Protein AF-A0A9X3KK77-F1 (afdb_monomer_lite)

Structure (mmCIF, N/CA/C/O backbone):
data_AF-A0A9X3KK77-F1
#
_entry.id   AF-A0A9X3KK77-F1
#
loop_
_atom_site.group_PDB
_atom_site.id
_atom_site.type_symbol
_atom_site.label_atom_id
_atom_site.label_alt_id
_atom_site.label_comp_id
_atom_site.label_asym_id
_atom_site.label_entity_id
_atom_site.label_seq_id
_atom_site.pdbx_PDB_ins_code
_atom_site.Cartn_x
_atom_site.Cartn_y
_atom_site.Cartn_z
_atom_site.occupancy
_atom_site.B_iso_or_equiv
_atom_site.auth_seq_id
_atom_site.auth_comp_id
_atom_site.auth_asym_id
_atom_site.auth_atom_id
_atom_site.pdbx_PDB_model_num
ATOM 1 N N . MET A 1 1 ? 7.892 -14.672 -7.715 1.00 69.12 1 MET A N 1
ATOM 2 C CA . MET A 1 1 ? 7.342 -13.334 -7.898 1.00 69.12 1 MET A CA 1
ATOM 3 C C . MET A 1 1 ? 8.244 -12.399 -7.128 1.00 69.12 1 MET A C 1
ATOM 5 O O . MET A 1 1 ? 8.877 -12.854 -6.173 1.00 69.12 1 MET A O 1
ATOM 9 N N . SER A 1 2 ? 8.426 -11.192 -7.644 1.00 83.94 2 SER A N 1
ATOM 10 C CA . SER A 1 2 ? 9.247 -10.170 -7.008 1.00 83.94 2 SER A CA 1
ATOM 11 C C . SER A 1 2 ? 8.321 -9.024 -6.662 1.00 83.94 2 SER A C 1
ATOM 13 O O . SER A 1 2 ? 7.617 -8.533 -7.539 1.00 83.94 2 SER A O 1
ATOM 15 N N . SER A 1 3 ? 8.315 -8.633 -5.399 1.00 88.81 3 SER A N 1
ATOM 16 C CA . SER A 1 3 ? 7.402 -7.636 -4.869 1.00 88.81 3 SER A CA 1
ATOM 17 C C . SER A 1 3 ? 8.153 -6.627 -4.020 1.00 88.81 3 SER A C 1
ATOM 19 O O . SER A 1 3 ? 9.112 -6.973 -3.325 1.00 88.81 3 SER A O 1
ATOM 21 N N . ILE A 1 4 ? 7.675 -5.394 -4.019 1.00 92.06 4 ILE A N 1
ATOM 22 C CA . ILE A 1 4 ? 8.120 -4.338 -3.111 1.00 92.06 4 ILE A CA 1
ATOM 23 C C . ILE A 1 4 ? 6.895 -3.757 -2.432 1.00 92.06 4 ILE A C 1
ATOM 25 O O . ILE A 1 4 ? 5.848 -3.643 -3.049 1.00 92.06 4 ILE A O 1
ATOM 29 N N . GLY A 1 5 ? 6.980 -3.418 -1.162 1.00 92.81 5 GLY A N 1
ATOM 30 C CA . GLY A 1 5 ? 5.799 -3.008 -0.429 1.00 92.81 5 GLY A CA 1
ATOM 31 C C . GLY A 1 5 ? 6.124 -2.389 0.906 1.00 92.81 5 GLY A C 1
ATOM 32 O O . GLY A 1 5 ? 7.288 -2.171 1.248 1.00 92.81 5 GLY A O 1
ATOM 33 N N . PHE A 1 6 ? 5.074 -2.139 1.671 1.00 93.88 6 PHE A N 1
ATOM 34 C CA . PHE A 1 6 ? 5.184 -1.731 3.057 1.00 93.88 6 PHE A CA 1
ATOM 35 C C . PHE A 1 6 ? 4.046 -2.323 3.880 1.00 93.88 6 PHE A C 1
ATOM 37 O O . PHE A 1 6 ? 3.014 -2.734 3.352 1.00 93.88 6 PHE A O 1
ATOM 44 N N . ARG A 1 7 ? 4.251 -2.400 5.189 1.00 92.25 7 ARG A N 1
ATOM 45 C CA . ARG A 1 7 ? 3.227 -2.808 6.148 1.00 92.25 7 ARG A CA 1
ATOM 46 C C . ARG A 1 7 ? 3.226 -1.878 7.343 1.00 92.25 7 ARG A C 1
ATOM 48 O O . ARG A 1 7 ? 4.286 -1.386 7.740 1.00 92.25 7 ARG A O 1
ATOM 55 N N . TYR A 1 8 ? 2.051 -1.693 7.919 1.00 89.69 8 TYR A N 1
ATOM 56 C CA . TYR A 1 8 ? 1.900 -1.045 9.212 1.00 89.69 8 TYR A CA 1
ATOM 57 C C . TYR A 1 8 ? 2.111 -2.078 10.304 1.00 89.69 8 TYR A C 1
ATOM 59 O O . TYR A 1 8 ? 1.530 -3.151 10.241 1.00 89.69 8 TYR A O 1
ATOM 67 N N . VAL A 1 9 ? 2.928 -1.769 11.303 1.00 87.38 9 VAL A N 1
ATOM 68 C CA . VAL A 1 9 ? 3.125 -2.613 12.483 1.00 87.38 9 VAL A CA 1
ATOM 69 C C . VAL A 1 9 ? 2.720 -1.808 13.700 1.00 87.38 9 VAL A C 1
ATOM 71 O O . VAL A 1 9 ? 3.215 -0.703 13.912 1.00 87.38 9 VAL A O 1
ATOM 74 N N . PHE A 1 10 ? 1.802 -2.350 14.495 1.00 80.56 10 PHE A N 1
ATOM 75 C CA . PHE A 1 10 ? 1.352 -1.682 15.707 1.00 80.56 10 PHE A CA 1
ATOM 76 C C . PHE A 1 10 ? 2.513 -1.513 16.695 1.00 80.56 10 PHE A C 1
ATOM 78 O O . PHE A 1 10 ? 3.165 -2.489 17.071 1.00 80.56 10 PHE A O 1
ATOM 85 N N . ASN A 1 11 ? 2.732 -0.280 17.150 1.00 76.75 11 ASN A N 1
ATOM 86 C CA . ASN A 1 11 ? 3.712 0.056 18.173 1.00 76.75 11 ASN A CA 1
ATOM 87 C C . ASN A 1 11 ? 3.017 0.766 19.348 1.00 76.75 11 ASN A C 1
ATOM 89 O O . ASN A 1 11 ? 2.615 1.932 19.270 1.00 76.75 11 ASN A O 1
ATOM 93 N N . ALA A 1 12 ? 2.898 0.046 20.466 1.00 69.44 12 ALA A N 1
ATOM 94 C CA . ALA A 1 12 ? 2.275 0.541 21.692 1.00 69.44 12 ALA A CA 1
ATOM 95 C C . ALA A 1 12 ? 3.025 1.736 22.314 1.00 69.44 12 ALA A C 1
ATOM 97 O O . ALA A 1 12 ? 2.409 2.579 22.967 1.00 69.44 12 ALA A O 1
ATOM 98 N N . GLU A 1 13 ? 4.338 1.842 22.097 1.00 69.88 13 GLU A N 1
ATOM 99 C CA . GLU A 1 13 ? 5.148 2.954 22.595 1.00 69.88 13 GLU A CA 1
ATOM 100 C C . GLU A 1 13 ? 4.863 4.234 21.800 1.00 69.88 13 GLU A C 1
ATOM 102 O O . GLU A 1 13 ? 4.653 5.287 22.405 1.00 69.88 13 GLU A O 1
ATOM 107 N N . SER A 1 14 ? 4.731 4.142 20.472 1.00 62.97 14 SER A N 1
ATOM 108 C CA . SER A 1 14 ? 4.323 5.262 19.607 1.00 62.97 14 SER A CA 1
ATOM 109 C C . SER A 1 14 ? 2.939 5.807 19.988 1.00 62.97 14 SER A C 1
ATOM 111 O O . SER A 1 14 ? 2.737 7.024 20.023 1.00 62.97 14 SER A O 1
ATOM 113 N N . ALA A 1 15 ? 2.017 4.925 20.395 1.00 59.84 15 ALA A N 1
ATOM 114 C CA . ALA A 1 15 ? 0.693 5.304 20.892 1.00 59.84 15 ALA A CA 1
ATOM 115 C C . ALA A 1 15 ? 0.750 6.134 22.191 1.00 59.84 15 ALA A C 1
ATOM 117 O O . ALA A 1 15 ? -0.018 7.080 22.360 1.00 59.84 15 ALA A O 1
ATOM 118 N N . SER A 1 16 ? 1.676 5.810 23.101 1.00 60.62 16 SER A N 1
ATOM 119 C CA . SER A 1 16 ? 1.857 6.538 24.367 1.00 60.62 16 SER A CA 1
ATOM 120 C C . SER A 1 16 ? 2.476 7.934 24.200 1.00 60.62 16 SER A C 1
ATOM 122 O O . SER A 1 16 ? 2.335 8.782 25.078 1.00 60.62 16 SER A O 1
ATOM 124 N N . GLN A 1 17 ? 3.127 8.191 23.060 1.00 62.12 17 GLN A N 1
ATOM 125 C CA . GLN A 1 17 ? 3.819 9.448 22.755 1.00 62.12 17 GLN A CA 1
ATOM 126 C C . GLN A 1 17 ? 2.971 10.423 21.921 1.00 62.12 17 GLN A C 1
ATOM 128 O O . GLN A 1 17 ? 3.487 11.435 21.450 1.00 62.12 17 GLN A O 1
ATOM 133 N N . GLY A 1 18 ? 1.684 10.123 21.708 1.00 54.41 18 GLY A N 1
ATOM 134 C CA . GLY A 1 18 ? 0.784 10.951 20.898 1.00 54.41 18 GLY A CA 1
ATOM 135 C C . GLY A 1 18 ? 1.100 10.929 19.398 1.00 54.41 18 GLY A C 1
ATOM 136 O O . GLY A 1 18 ? 0.668 11.820 18.673 1.00 54.41 18 GLY A O 1
ATOM 137 N N . LYS A 1 19 ? 1.864 9.933 18.935 1.00 57.81 19 LYS A N 1
ATOM 138 C CA . LYS A 1 19 ? 2.130 9.685 17.514 1.00 57.81 19 LYS A CA 1
ATOM 139 C C . LYS A 1 19 ? 1.154 8.643 16.969 1.00 57.81 19 LYS A C 1
ATOM 141 O O . LYS A 1 19 ? 0.446 7.975 17.726 1.00 57.81 19 LYS A O 1
ATOM 146 N N . THR A 1 20 ? 1.127 8.494 15.647 1.00 62.34 20 THR A N 1
ATOM 147 C CA . THR A 1 20 ? 0.434 7.387 14.976 1.00 62.34 20 THR A CA 1
ATOM 148 C C . THR A 1 20 ? 0.839 6.065 15.630 1.00 62.34 20 THR A C 1
ATOM 150 O O . THR A 1 20 ? 2.024 5.801 15.823 1.00 62.34 20 THR A O 1
ATOM 153 N N . LYS A 1 21 ? -0.138 5.224 15.991 1.00 72.00 21 LYS A N 1
ATOM 154 C CA . LYS A 1 21 ? 0.083 3.962 16.732 1.00 72.00 21 LYS A CA 1
ATOM 155 C C . LYS A 1 21 ? 0.808 2.879 15.917 1.00 72.00 21 LYS A C 1
ATOM 157 O O . LYS A 1 21 ? 0.872 1.730 16.347 1.00 72.00 21 LYS A O 1
ATOM 162 N N . PHE A 1 22 ? 1.301 3.222 14.734 1.00 78.94 22 PHE A N 1
ATOM 163 C CA . PHE A 1 22 ? 1.838 2.296 13.755 1.00 78.94 22 PHE A CA 1
ATOM 164 C C . PHE A 1 22 ? 3.177 2.803 13.234 1.00 78.94 22 PHE A C 1
ATOM 166 O O . PHE A 1 22 ? 3.292 3.967 12.845 1.00 78.94 22 PHE A O 1
ATOM 173 N N . ASP A 1 23 ? 4.152 1.901 13.189 1.00 86.31 23 ASP A N 1
ATOM 174 C CA . ASP A 1 23 ? 5.393 2.083 12.448 1.00 86.31 23 ASP A CA 1
ATOM 175 C C . ASP A 1 23 ? 5.233 1.485 11.047 1.00 86.31 23 ASP A C 1
ATOM 177 O O . ASP A 1 23 ? 4.503 0.511 10.852 1.00 86.31 23 ASP A O 1
ATOM 181 N N . ILE A 1 24 ? 5.936 2.043 10.063 1.00 90.56 24 ILE A N 1
ATOM 182 C CA . ILE A 1 24 ? 5.912 1.546 8.685 1.00 90.56 24 ILE A CA 1
ATOM 183 C C . ILE A 1 24 ? 7.193 0.758 8.428 1.00 90.56 24 ILE A C 1
ATOM 185 O O . ILE A 1 24 ? 8.300 1.273 8.592 1.00 90.56 24 ILE A O 1
ATOM 189 N N . ILE A 1 25 ? 7.044 -0.494 7.998 1.00 93.31 25 ILE A N 1
ATOM 190 C CA . ILE A 1 25 ? 8.158 -1.333 7.553 1.00 93.31 25 ILE A CA 1
ATOM 191 C C . ILE A 1 25 ? 8.032 -1.543 6.051 1.00 93.31 25 ILE A C 1
ATOM 193 O O . ILE A 1 25 ? 7.113 -2.219 5.589 1.00 93.31 25 ILE A O 1
ATOM 197 N N . TYR A 1 26 ? 8.989 -1.010 5.300 1.00 94.75 26 TYR A N 1
ATOM 198 C CA . TYR A 1 26 ? 9.148 -1.269 3.876 1.00 94.75 26 TYR A CA 1
ATOM 199 C C . TYR A 1 26 ? 9.842 -2.609 3.673 1.00 94.75 26 TYR A C 1
ATOM 201 O O . TYR A 1 26 ? 10.728 -2.990 4.443 1.00 94.75 26 TYR A O 1
ATOM 209 N N . PHE A 1 27 ? 9.477 -3.325 2.617 1.00 93.62 27 PHE A N 1
ATOM 210 C CA . PHE A 1 27 ? 10.091 -4.598 2.274 1.00 93.62 27 PHE A CA 1
ATOM 211 C C . PHE A 1 27 ? 10.235 -4.778 0.767 1.00 93.62 27 PHE A C 1
ATOM 213 O O . PHE A 1 27 ? 9.414 -4.311 -0.015 1.00 93.62 27 PHE A O 1
ATOM 220 N N . ALA A 1 28 ? 11.260 -5.522 0.366 1.00 91.62 28 ALA A N 1
ATOM 221 C CA . ALA A 1 28 ? 11.400 -6.057 -0.980 1.00 91.62 28 ALA A CA 1
ATOM 222 C C . ALA A 1 28 ? 11.686 -7.553 -0.894 1.00 91.62 28 ALA A C 1
ATOM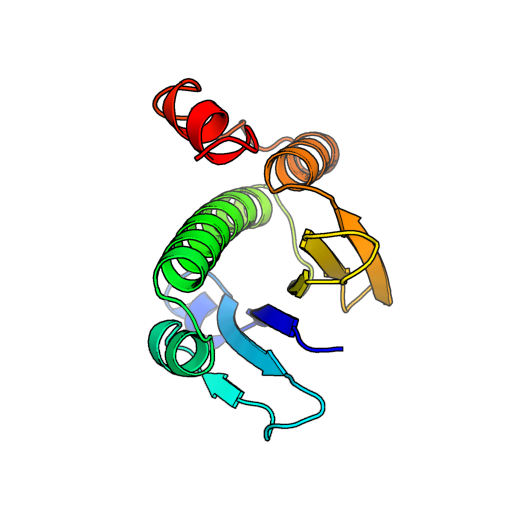 224 O O . ALA A 1 28 ? 12.489 -8.013 -0.078 1.00 91.62 28 ALA A O 1
ATOM 225 N N . GLN A 1 29 ? 11.017 -8.321 -1.743 1.00 88.69 29 GLN A N 1
ATOM 226 C CA . GLN A 1 29 ? 11.180 -9.760 -1.860 1.00 88.69 29 GLN A CA 1
ATOM 227 C C . GLN A 1 29 ? 11.354 -10.109 -3.330 1.00 88.69 29 GLN A C 1
ATOM 229 O O . GLN A 1 29 ? 10.681 -9.573 -4.202 1.00 88.69 29 GLN A O 1
ATOM 234 N N . SER A 1 30 ? 12.277 -11.013 -3.621 1.00 83.00 30 SER A N 1
ATOM 235 C CA . SER A 1 30 ? 12.521 -11.511 -4.969 1.00 83.00 30 SER A CA 1
ATOM 236 C C . SER A 1 30 ? 12.921 -12.970 -4.873 1.00 83.00 30 SER A C 1
ATOM 238 O O . SER A 1 30 ? 13.524 -13.393 -3.890 1.00 83.00 30 SER A O 1
ATOM 240 N N . LYS A 1 31 ? 12.637 -13.752 -5.917 1.00 78.06 31 LYS A N 1
ATOM 241 C CA . LYS A 1 31 ? 13.158 -15.126 -6.012 1.00 78.06 31 LYS A CA 1
ATOM 242 C C . LYS A 1 31 ? 14.689 -15.168 -6.119 1.00 78.06 31 LYS A C 1
ATOM 244 O O . LYS A 1 31 ? 15.278 -16.209 -5.857 1.00 78.06 31 LYS A O 1
ATOM 249 N N . LEU A 1 32 ? 15.311 -14.067 -6.544 1.00 76.50 32 LEU A N 1
ATOM 250 C CA . LEU A 1 32 ? 16.738 -13.996 -6.870 1.00 76.50 32 LEU A CA 1
ATOM 251 C C . LEU A 1 32 ? 17.584 -13.326 -5.781 1.00 76.50 32 LEU A C 1
ATOM 253 O O . LEU A 1 32 ? 18.797 -13.505 -5.761 1.00 76.50 32 LEU A O 1
ATOM 257 N N . LEU A 1 33 ? 16.964 -12.550 -4.891 1.00 74.88 33 LEU A N 1
ATOM 258 C CA . LEU A 1 33 ? 17.656 -11.758 -3.875 1.00 74.88 33 LEU A CA 1
ATOM 259 C C . LEU A 1 33 ? 17.138 -12.120 -2.487 1.00 74.88 33 LEU A C 1
ATOM 261 O O . LEU A 1 33 ? 15.988 -12.526 -2.327 1.00 74.88 33 LEU A O 1
ATOM 265 N N . ARG A 1 34 ? 17.986 -11.952 -1.466 1.00 84.44 34 ARG A N 1
ATOM 266 C CA . ARG A 1 34 ? 17.532 -12.081 -0.078 1.00 84.44 34 ARG A CA 1
ATOM 267 C C . ARG A 1 34 ? 16.446 -11.033 0.198 1.00 84.44 34 ARG A C 1
ATOM 269 O O . ARG A 1 34 ? 16.612 -9.898 -0.243 1.00 84.44 34 ARG A O 1
ATOM 276 N N . PRO A 1 35 ? 15.377 -11.385 0.931 1.00 89.38 35 PRO A N 1
ATOM 277 C CA . PRO A 1 35 ? 14.405 -10.409 1.399 1.00 89.38 35 PRO A CA 1
ATOM 278 C C . PRO A 1 35 ? 15.084 -9.273 2.167 1.00 89.38 35 PRO A C 1
ATOM 280 O O . PRO A 1 35 ? 15.963 -9.525 2.993 1.00 89.38 35 PRO A O 1
ATOM 283 N N . ILE A 1 36 ? 14.654 -8.042 1.909 1.00 90.94 36 ILE A N 1
ATOM 284 C CA . ILE A 1 36 ? 15.121 -6.835 2.599 1.00 90.94 36 ILE A CA 1
ATOM 285 C C . ILE A 1 36 ? 13.921 -6.219 3.309 1.00 90.94 36 ILE A C 1
ATOM 287 O O . ILE A 1 36 ? 12.830 -6.174 2.741 1.00 90.94 36 ILE A O 1
ATOM 291 N N . GLN A 1 37 ? 14.120 -5.760 4.544 1.00 93.94 37 GLN A N 1
ATOM 292 C CA . GLN A 1 37 ? 13.141 -4.984 5.302 1.00 93.94 37 GLN A CA 1
ATOM 293 C C . GLN A 1 37 ? 13.849 -3.799 5.961 1.00 93.94 37 GLN A C 1
ATOM 295 O O . GLN A 1 37 ? 14.940 -3.972 6.502 1.00 93.94 37 GLN A O 1
ATOM 300 N N . SER A 1 38 ? 13.247 -2.612 5.909 1.00 93.50 38 SER A N 1
ATOM 301 C CA . SER A 1 38 ? 13.768 -1.403 6.558 1.00 93.50 38 SER A CA 1
ATOM 302 C C . SER A 1 38 ? 12.628 -0.451 6.921 1.00 93.50 38 SER A C 1
ATOM 304 O O . SER A 1 38 ? 11.589 -0.434 6.264 1.00 93.50 38 SER A O 1
ATOM 306 N N . MET A 1 39 ? 12.827 0.367 7.954 1.00 91.19 39 MET A N 1
ATOM 307 C CA . MET A 1 39 ? 11.958 1.517 8.247 1.00 91.19 39 MET A CA 1
ATOM 308 C C . MET A 1 39 ? 12.247 2.706 7.316 1.00 91.19 39 MET A C 1
ATOM 310 O O . MET A 1 39 ? 11.459 3.643 7.235 1.00 91.19 39 MET A O 1
ATOM 314 N N . ASN A 1 40 ? 13.368 2.673 6.591 1.00 91.62 40 ASN A N 1
ATOM 315 C CA . ASN A 1 40 ? 13.723 3.666 5.590 1.00 91.62 40 ASN A CA 1
ATOM 316 C C . ASN A 1 40 ? 13.433 3.123 4.185 1.00 91.62 40 ASN A C 1
ATOM 318 O O . ASN A 1 40 ? 14.055 2.164 3.725 1.00 91.62 40 ASN A O 1
ATOM 322 N N . MET A 1 41 ? 12.508 3.777 3.483 1.00 91.81 41 MET A N 1
ATOM 323 C CA . MET A 1 41 ? 12.110 3.419 2.121 1.00 91.81 41 MET A CA 1
ATOM 324 C C . MET A 1 41 ? 13.292 3.390 1.143 1.00 91.81 41 MET A C 1
ATOM 326 O O . MET A 1 41 ? 13.343 2.518 0.276 1.00 91.81 41 MET A O 1
ATOM 330 N N . ASN A 1 42 ? 14.262 4.297 1.295 1.00 91.00 42 ASN A N 1
ATOM 331 C CA . ASN A 1 42 ? 15.405 4.394 0.382 1.00 91.00 42 ASN A CA 1
ATOM 332 C C . ASN A 1 42 ? 16.271 3.129 0.399 1.00 91.00 42 ASN A C 1
ATOM 334 O O . ASN A 1 42 ? 16.790 2.725 -0.643 1.00 91.00 42 ASN A O 1
ATOM 338 N N . ASP A 1 43 ? 16.374 2.462 1.551 1.00 90.81 43 ASP A N 1
ATOM 339 C CA . ASP A 1 43 ? 17.127 1.213 1.669 1.00 90.81 43 ASP A CA 1
ATOM 340 C C . ASP A 1 43 ? 16.484 0.113 0.817 1.00 90.81 43 ASP A C 1
ATOM 342 O O . ASP A 1 43 ? 17.177 -0.681 0.185 1.00 90.81 43 ASP A O 1
ATOM 346 N N . VAL A 1 44 ? 15.151 0.091 0.751 1.00 90.69 44 VAL A N 1
ATOM 347 C CA . VAL A 1 44 ? 14.387 -0.901 -0.014 1.00 90.69 44 VAL A CA 1
ATOM 348 C C . VAL A 1 44 ? 14.341 -0.544 -1.502 1.00 90.69 44 VAL A C 1
ATOM 350 O O . VAL A 1 44 ? 14.525 -1.421 -2.345 1.00 90.69 44 VAL A O 1
ATOM 353 N N . LEU A 1 45 ? 14.177 0.738 -1.845 1.00 89.44 45 LEU A N 1
ATOM 354 C CA . LEU A 1 45 ? 14.207 1.215 -3.235 1.00 89.44 45 LEU A CA 1
ATOM 355 C C . LEU A 1 45 ? 15.574 1.025 -3.899 1.00 89.44 45 LEU A C 1
ATOM 357 O O . LEU A 1 45 ? 15.644 0.869 -5.119 1.00 89.44 45 LEU A O 1
ATOM 361 N N . SER A 1 46 ? 16.659 0.975 -3.120 1.00 86.88 46 SER A N 1
ATOM 362 C CA . SER A 1 46 ? 17.993 0.652 -3.640 1.00 86.88 46 SER A CA 1
ATOM 363 C C . SER A 1 46 ? 18.059 -0.724 -4.323 1.00 86.88 46 SER A C 1
ATOM 365 O O . SER A 1 46 ? 18.895 -0.933 -5.202 1.00 86.88 46 SER A O 1
ATOM 367 N N . ALA A 1 47 ? 17.143 -1.638 -3.975 1.00 79.75 47 ALA A N 1
ATOM 368 C CA . ALA A 1 47 ? 17.026 -2.964 -4.575 1.00 79.75 47 ALA A CA 1
ATOM 369 C C . ALA A 1 47 ? 16.234 -2.985 -5.898 1.00 79.75 47 ALA A C 1
ATOM 371 O O . ALA A 1 47 ? 16.173 -4.024 -6.558 1.00 79.75 47 ALA A O 1
ATOM 372 N N . VAL A 1 48 ? 15.618 -1.866 -6.294 1.00 81.38 48 VAL A N 1
ATOM 373 C CA . VAL A 1 48 ? 14.872 -1.733 -7.552 1.00 81.38 48 VAL A CA 1
ATOM 374 C C . VAL A 1 48 ? 15.806 -1.229 -8.652 1.00 81.38 48 VAL A C 1
ATOM 376 O O . VAL A 1 48 ? 16.570 -0.284 -8.459 1.00 81.38 48 VAL A O 1
ATOM 379 N N . HIS A 1 49 ? 15.741 -1.840 -9.835 1.00 78.81 49 HIS A N 1
ATOM 380 C CA . HIS A 1 49 ? 16.475 -1.374 -11.012 1.00 78.81 49 HIS A CA 1
ATOM 381 C C . HIS A 1 49 ? 15.625 -0.408 -11.847 1.00 78.81 49 HIS A C 1
ATOM 383 O O . HIS A 1 49 ? 14.465 -0.701 -12.132 1.00 78.81 49 HIS A O 1
ATOM 389 N N . GLY A 1 50 ? 16.236 0.696 -12.290 1.00 78.69 50 GLY A N 1
ATOM 390 C CA . GLY A 1 50 ? 15.592 1.740 -13.094 1.00 78.69 50 GLY A CA 1
ATOM 391 C C . GLY A 1 50 ? 15.063 2.889 -12.236 1.00 78.69 50 GLY A C 1
ATOM 392 O O . GLY A 1 50 ? 14.271 2.672 -11.321 1.00 78.69 50 GLY A O 1
ATOM 393 N N . ASP A 1 51 ? 15.519 4.107 -12.520 1.00 79.75 51 ASP A N 1
ATOM 394 C CA . ASP A 1 51 ? 15.227 5.271 -11.679 1.00 79.75 51 ASP A CA 1
ATOM 395 C C . ASP A 1 51 ? 13.782 5.766 -11.843 1.00 79.75 51 ASP A C 1
ATOM 397 O O . ASP A 1 51 ? 13.146 6.089 -10.841 1.00 79.75 51 ASP A O 1
ATOM 401 N N . ASP A 1 52 ? 13.210 5.678 -13.047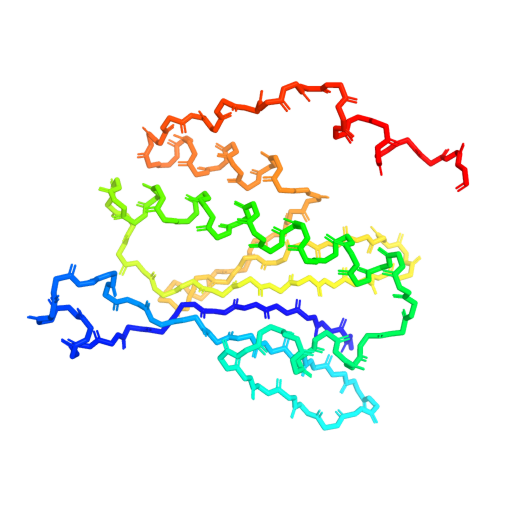 1.00 78.00 52 ASP A N 1
ATOM 402 C CA . ASP A 1 52 ? 11.794 6.000 -13.285 1.00 78.00 52 ASP A CA 1
ATOM 403 C C . ASP A 1 52 ? 10.859 5.082 -12.486 1.00 78.00 52 ASP A C 1
ATOM 405 O O . ASP A 1 52 ? 9.880 5.525 -11.887 1.00 78.00 52 ASP A O 1
ATOM 409 N N . LEU A 1 53 ? 11.199 3.790 -12.404 1.00 83.06 53 LEU A N 1
ATOM 410 C CA . LEU A 1 53 ? 10.422 2.823 -11.632 1.00 83.06 53 LEU A CA 1
ATOM 411 C C . LEU A 1 53 ? 10.520 3.102 -10.126 1.00 83.06 53 LEU A C 1
ATOM 413 O O . LEU A 1 53 ? 9.521 2.972 -9.423 1.00 83.06 53 LEU A O 1
ATOM 417 N N . LYS A 1 54 ? 11.692 3.515 -9.625 1.00 88.50 54 LYS A N 1
ATOM 418 C CA . LYS A 1 54 ? 11.848 3.928 -8.220 1.00 88.50 54 LYS A CA 1
ATOM 419 C C . LYS A 1 54 ? 11.004 5.155 -7.905 1.00 88.50 54 LYS A C 1
ATOM 421 O O . LYS A 1 54 ? 10.311 5.142 -6.894 1.00 88.50 54 LYS A O 1
ATOM 426 N N . ALA A 1 55 ? 11.053 6.179 -8.759 1.00 87.19 55 ALA A N 1
ATOM 427 C CA . ALA A 1 55 ? 10.280 7.403 -8.581 1.00 87.19 55 ALA A CA 1
ATOM 428 C C . ALA A 1 55 ? 8.773 7.110 -8.573 1.00 87.19 55 ALA A C 1
ATOM 430 O O . ALA A 1 55 ? 8.059 7.572 -7.684 1.00 87.19 55 ALA A O 1
ATOM 431 N N . PHE A 1 56 ? 8.312 6.261 -9.495 1.00 85.75 56 PHE A N 1
ATOM 432 C CA . PHE A 1 56 ? 6.930 5.792 -9.531 1.00 85.75 56 PHE A CA 1
ATOM 433 C C . PHE A 1 56 ? 6.528 5.054 -8.242 1.00 85.75 56 PHE A C 1
ATOM 435 O O . PHE A 1 56 ? 5.527 5.405 -7.619 1.00 85.75 56 PHE A O 1
ATOM 442 N N . ILE A 1 57 ? 7.316 4.064 -7.801 1.00 88.69 57 ILE A N 1
ATOM 443 C CA . ILE A 1 57 ? 7.028 3.304 -6.570 1.00 88.69 57 ILE A CA 1
ATOM 444 C C . ILE A 1 57 ? 7.013 4.234 -5.353 1.00 88.69 57 ILE A C 1
ATOM 446 O O . ILE A 1 57 ? 6.151 4.102 -4.489 1.00 88.69 57 ILE A O 1
ATOM 450 N N . GLN A 1 58 ? 7.952 5.178 -5.290 1.00 90.88 58 GLN A N 1
ATOM 451 C CA . GLN A 1 58 ? 8.045 6.155 -4.214 1.00 90.88 58 GLN A CA 1
ATOM 452 C C . GLN A 1 58 ? 6.797 7.043 -4.142 1.00 90.88 58 GLN A C 1
ATOM 454 O O . GLN A 1 58 ? 6.218 7.175 -3.065 1.00 90.88 58 GLN A O 1
ATOM 459 N N . ALA A 1 59 ? 6.360 7.616 -5.267 1.00 88.38 59 ALA A N 1
ATOM 460 C CA . ALA A 1 59 ? 5.151 8.438 -5.326 1.00 88.38 59 ALA A CA 1
ATOM 461 C C . ALA A 1 59 ? 3.908 7.640 -4.901 1.00 88.38 59 ALA A C 1
ATOM 463 O O . ALA A 1 59 ? 3.162 8.071 -4.025 1.00 88.38 59 ALA A O 1
ATOM 464 N N . MET A 1 60 ? 3.756 6.429 -5.440 1.00 89.69 60 MET A N 1
ATOM 465 C CA . MET A 1 60 ? 2.675 5.510 -5.085 1.00 89.69 60 MET A CA 1
ATOM 466 C C . MET A 1 60 ? 2.676 5.162 -3.587 1.00 89.69 60 MET A C 1
ATOM 468 O O . MET A 1 60 ? 1.620 5.109 -2.961 1.00 89.69 60 MET A O 1
ATOM 472 N N . PHE A 1 61 ? 3.845 4.920 -2.987 1.00 91.88 61 PHE A N 1
ATOM 473 C CA . PHE A 1 61 ? 3.946 4.643 -1.554 1.00 91.88 61 PHE A CA 1
ATOM 474 C C . PHE A 1 61 ? 3.540 5.839 -0.703 1.00 91.88 61 PHE A C 1
ATOM 476 O O . PHE A 1 61 ? 2.893 5.625 0.318 1.00 91.88 61 PHE A O 1
ATOM 483 N N . TYR A 1 62 ? 3.888 7.065 -1.094 1.00 90.38 62 TYR A N 1
ATOM 484 C CA . TYR A 1 62 ? 3.443 8.254 -0.369 1.00 90.38 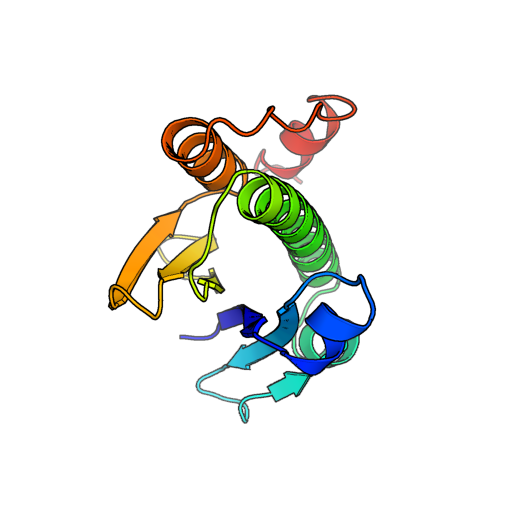62 TYR A CA 1
ATOM 485 C C . TYR A 1 62 ? 1.925 8.425 -0.425 1.00 90.38 62 TYR A C 1
ATOM 487 O O . TYR A 1 62 ? 1.307 8.618 0.618 1.00 90.38 62 TYR A O 1
ATOM 495 N N . GLU A 1 63 ? 1.325 8.270 -1.604 1.00 89.12 63 GLU A N 1
ATOM 496 C CA . GLU A 1 63 ? -0.126 8.393 -1.780 1.00 89.12 63 GLU A CA 1
ATOM 497 C C . GLU A 1 63 ? -0.884 7.335 -0.964 1.00 89.12 63 GLU A C 1
ATOM 499 O O . GLU A 1 63 ? -1.802 7.654 -0.208 1.00 89.12 63 GLU A O 1
ATOM 504 N N . LEU A 1 64 ? -0.446 6.071 -1.025 1.00 90.44 64 LEU A N 1
ATOM 505 C CA . LEU A 1 64 ? -1.038 5.004 -0.215 1.00 90.44 64 LEU A CA 1
ATOM 506 C C . LEU A 1 64 ? -0.868 5.261 1.285 1.00 90.44 64 LEU A C 1
ATOM 508 O O . LEU A 1 64 ? -1.777 4.970 2.058 1.00 90.44 64 LEU A O 1
ATOM 512 N N . GLN A 1 65 ? 0.273 5.802 1.714 1.00 89.12 65 GLN A N 1
ATOM 513 C CA . GLN A 1 65 ? 0.490 6.117 3.124 1.00 89.12 65 GLN A CA 1
ATOM 514 C C . GLN A 1 65 ? -0.450 7.205 3.634 1.00 89.12 65 GLN A C 1
ATOM 516 O O . GLN A 1 65 ? -0.946 7.097 4.756 1.00 89.12 65 GLN A O 1
ATOM 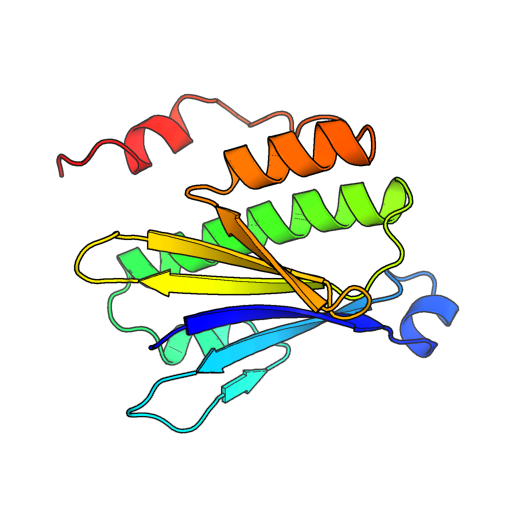521 N N . GLU A 1 66 ? -0.706 8.224 2.817 1.00 87.38 66 GLU A N 1
ATOM 522 C CA . GLU A 1 66 ? -1.630 9.306 3.141 1.00 87.38 66 GLU A CA 1
ATOM 523 C C . GLU A 1 66 ? -3.076 8.798 3.232 1.00 87.38 66 GLU A C 1
ATOM 525 O O . GLU A 1 66 ? -3.751 9.030 4.237 1.00 87.38 66 GLU A O 1
ATOM 530 N N . LEU A 1 67 ? -3.522 8.010 2.246 1.00 87.81 67 LEU A N 1
ATOM 531 C CA . LEU A 1 67 ? -4.845 7.372 2.256 1.00 87.81 67 LEU A CA 1
ATOM 532 C C . LEU A 1 67 ? -5.059 6.508 3.500 1.00 87.81 67 LEU A C 1
ATOM 534 O O . LEU A 1 67 ? -6.111 6.552 4.139 1.00 87.81 67 LEU A O 1
ATOM 538 N N . MET A 1 68 ? -4.043 5.732 3.867 1.00 88.56 68 MET A N 1
ATOM 539 C CA . MET A 1 68 ? -4.104 4.865 5.034 1.00 88.56 68 MET A CA 1
ATOM 540 C C . MET A 1 68 ? -4.117 5.655 6.337 1.00 88.56 68 MET A C 1
ATOM 542 O O . MET A 1 68 ? -4.850 5.280 7.247 1.00 88.56 68 MET A O 1
ATOM 546 N N . ALA A 1 69 ? -3.367 6.756 6.439 1.00 85.19 69 ALA A N 1
ATOM 547 C CA . ALA A 1 69 ? -3.428 7.635 7.604 1.00 85.19 69 ALA A CA 1
ATOM 548 C C . ALA A 1 69 ? -4.856 8.164 7.828 1.00 85.19 69 ALA A C 1
ATOM 550 O O . ALA A 1 69 ? -5.377 8.049 8.938 1.00 85.19 69 ALA A O 1
ATOM 551 N N . LEU A 1 70 ? -5.527 8.623 6.765 1.00 85.56 70 LEU A N 1
ATOM 552 C CA . LEU A 1 70 ? -6.932 9.046 6.824 1.00 85.56 70 LEU A CA 1
ATOM 553 C C . LEU A 1 70 ? -7.877 7.900 7.212 1.00 85.56 70 LEU A C 1
ATOM 555 O O . LEU A 1 70 ? -8.810 8.098 7.996 1.00 85.56 70 LEU A O 1
ATOM 559 N N . ALA A 1 71 ? -7.640 6.691 6.695 1.00 86.62 71 ALA A N 1
ATOM 560 C CA . ALA A 1 71 ? -8.426 5.513 7.053 1.00 86.62 71 ALA A CA 1
ATOM 561 C C . ALA A 1 71 ? -8.252 5.134 8.534 1.00 86.62 71 ALA A C 1
ATOM 563 O O . ALA A 1 71 ? -9.242 4.843 9.205 1.00 86.62 71 ALA A O 1
ATOM 564 N N . PHE A 1 72 ? -7.030 5.196 9.075 1.00 84.50 72 PHE A N 1
ATOM 565 C CA . PHE A 1 72 ? -6.758 4.978 10.502 1.00 84.50 72 PHE A CA 1
ATOM 566 C C . PHE A 1 72 ? -7.448 6.026 11.383 1.00 84.50 72 PHE A C 1
ATOM 568 O O . PHE A 1 72 ? -8.032 5.669 12.405 1.00 84.50 72 PHE A O 1
ATOM 575 N N . GLU A 1 73 ? -7.443 7.299 10.981 1.00 83.19 73 GLU A N 1
ATOM 576 C CA . GLU A 1 73 ? -8.191 8.358 11.675 1.00 83.19 73 GLU A CA 1
ATOM 577 C C . GLU A 1 73 ? -9.709 8.127 11.638 1.00 83.19 73 GLU A C 1
ATOM 579 O O . GLU A 1 73 ? -10.409 8.451 12.597 1.00 83.19 73 GLU A O 1
ATOM 584 N N . SER A 1 74 ? -10.208 7.512 10.564 1.00 83.88 74 SER A N 1
ATOM 585 C CA . SER A 1 74 ? -11.635 7.230 10.358 1.00 83.88 74 SER A CA 1
ATOM 586 C C . SER A 1 74 ? -12.097 5.887 10.941 1.00 83.88 74 SER A C 1
ATOM 588 O O . SER A 1 74 ? -13.278 5.555 10.851 1.00 83.88 74 SER A O 1
ATOM 590 N N . GLY A 1 75 ? -11.201 5.123 11.580 1.00 82.81 75 GLY A N 1
ATOM 591 C CA . GLY A 1 75 ? -11.552 3.911 12.330 1.00 82.81 75 GLY A CA 1
ATOM 592 C C . GLY A 1 75 ? -11.068 2.586 11.738 1.00 82.81 75 GLY A C 1
ATOM 593 O O . GLY A 1 75 ? -11.548 1.531 12.151 1.00 82.81 75 GLY A O 1
ATOM 594 N N . LEU A 1 76 ? -10.121 2.593 10.797 1.00 83.88 76 LEU A N 1
ATOM 595 C CA . LEU A 1 76 ? -9.374 1.380 10.460 1.00 83.88 76 LEU A CA 1
ATOM 596 C C . LEU A 1 76 ? -8.542 0.943 11.680 1.00 83.88 76 LEU A C 1
ATOM 598 O O . LEU A 1 76 ? -7.736 1.709 12.193 1.00 83.88 76 LEU A O 1
ATOM 602 N N . GLU A 1 77 ? -8.720 -0.293 12.152 1.00 79.31 77 GLU A N 1
ATOM 603 C CA . GLU A 1 77 ? -8.003 -0.826 13.329 1.00 79.31 77 GLU A CA 1
ATOM 604 C C . GLU A 1 77 ? -7.151 -2.072 13.021 1.00 79.31 77 GLU A C 1
ATOM 606 O O . GLU A 1 77 ? -6.585 -2.680 13.932 1.00 79.31 77 GLU A O 1
ATOM 611 N N . SER A 1 78 ? -7.077 -2.501 11.757 1.00 78.44 78 SER A N 1
ATOM 612 C CA . SER A 1 78 ? -6.375 -3.726 11.356 1.00 78.44 78 SER A CA 1
ATOM 613 C C . SER A 1 78 ? -4.940 -3.481 10.891 1.00 78.44 78 SER A C 1
ATOM 615 O O . SER A 1 78 ? -4.562 -2.398 10.445 1.00 78.44 78 SER A O 1
ATOM 617 N N . GLU A 1 79 ? -4.125 -4.531 11.011 1.00 83.75 79 GLU A N 1
ATOM 618 C CA . GLU A 1 79 ? -2.788 -4.578 10.432 1.00 83.75 79 GLU A CA 1
ATOM 619 C C . GLU A 1 79 ? -2.901 -4.828 8.926 1.00 83.75 79 GLU A C 1
ATOM 621 O O . GLU A 1 79 ? -3.402 -5.873 8.500 1.00 83.75 79 GLU A O 1
ATOM 626 N N . ILE A 1 80 ? -2.427 -3.865 8.136 1.00 88.75 80 ILE A N 1
ATOM 627 C CA . ILE A 1 80 ? -2.494 -3.904 6.676 1.00 88.75 80 ILE A CA 1
ATOM 628 C C . ILE A 1 80 ? -1.086 -3.937 6.084 1.00 88.75 80 ILE A C 1
ATOM 630 O O . ILE A 1 80 ? -0.189 -3.190 6.494 1.00 88.75 80 ILE A O 1
ATOM 634 N N . GLN A 1 81 ? -0.916 -4.784 5.073 1.00 91.62 81 GLN A N 1
ATOM 635 C CA . GLN A 1 81 ? 0.274 -4.867 4.240 1.00 91.62 81 GLN A CA 1
ATOM 636 C C . GLN A 1 81 ? -0.088 -4.605 2.776 1.00 91.62 81 GLN A C 1
ATOM 638 O O . GLN A 1 81 ? -0.993 -5.229 2.228 1.00 91.62 81 GLN A O 1
ATOM 643 N N . PHE A 1 82 ? 0.685 -3.739 2.126 1.00 92.19 82 PHE A N 1
ATOM 644 C CA . PHE A 1 82 ? 0.637 -3.526 0.687 1.00 92.19 82 PHE A CA 1
ATOM 645 C C . PHE A 1 82 ? 1.861 -4.115 0.015 1.00 92.19 82 PHE A C 1
ATOM 647 O O . PHE A 1 82 ? 2.984 -3.934 0.484 1.00 92.19 82 PHE A O 1
ATOM 654 N N . ALA A 1 83 ? 1.653 -4.778 -1.115 1.00 91.69 83 ALA A N 1
ATOM 655 C CA . ALA A 1 83 ? 2.720 -5.235 -1.986 1.00 91.69 83 ALA A CA 1
ATOM 656 C C . ALA A 1 83 ? 2.424 -4.835 -3.428 1.00 91.69 83 ALA A C 1
ATOM 658 O O . ALA A 1 83 ? 1.359 -5.110 -3.963 1.00 91.69 83 ALA A O 1
ATOM 659 N N . PHE A 1 84 ? 3.396 -4.213 -4.063 1.00 89.12 84 PHE A N 1
ATOM 660 C CA . PHE A 1 84 ? 3.429 -3.961 -5.486 1.00 89.12 84 PHE A CA 1
ATOM 661 C C . PHE A 1 84 ? 4.141 -5.110 -6.187 1.00 89.12 84 PHE A C 1
ATOM 663 O O . PHE A 1 84 ? 5.271 -5.463 -5.831 1.00 89.12 84 PHE A O 1
ATOM 670 N N . GLU A 1 85 ? 3.490 -5.668 -7.198 1.00 87.88 85 GLU A N 1
ATOM 671 C CA . GLU A 1 85 ? 4.023 -6.730 -8.034 1.00 87.88 85 GLU A CA 1
ATOM 672 C C . GLU A 1 85 ? 3.964 -6.322 -9.508 1.00 87.88 85 GLU A C 1
ATOM 674 O O . GLU A 1 85 ? 2.980 -5.761 -9.988 1.00 87.88 85 GLU A O 1
ATOM 679 N N . ARG A 1 86 ? 5.045 -6.611 -10.238 1.00 80.50 86 ARG A N 1
ATOM 680 C CA . ARG A 1 86 ? 5.085 -6.490 -11.696 1.00 80.50 86 ARG A CA 1
ATOM 681 C C . ARG A 1 86 ? 5.040 -7.883 -12.303 1.00 80.50 86 ARG A C 1
ATOM 683 O O . ARG A 1 86 ? 6.043 -8.599 -12.285 1.00 80.50 86 ARG A O 1
ATOM 690 N N . ASP A 1 87 ? 3.903 -8.226 -12.885 1.00 73.81 87 ASP A N 1
ATOM 691 C CA . ASP A 1 87 ? 3.715 -9.439 -13.667 1.00 73.81 87 ASP A CA 1
ATOM 692 C C . ASP A 1 87 ? 3.900 -9.146 -15.170 1.00 73.81 87 ASP A C 1
ATOM 694 O O . ASP A 1 87 ? 3.531 -8.084 -15.673 1.00 73.81 87 ASP A O 1
ATOM 698 N N . ILE A 1 88 ? 4.510 -10.079 -15.906 1.00 70.12 88 ILE A N 1
ATOM 699 C CA . ILE A 1 88 ? 4.820 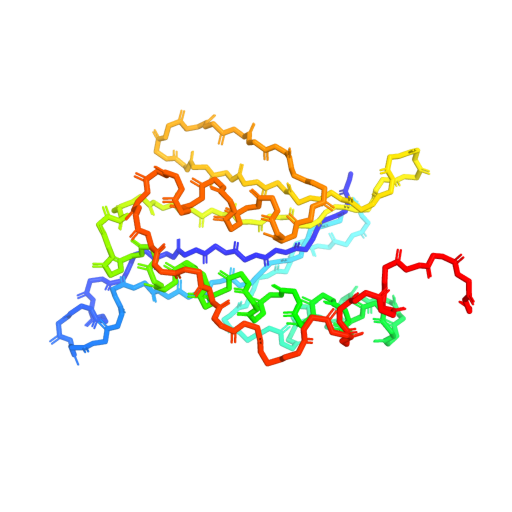-9.907 -17.338 1.00 70.12 88 ILE A CA 1
ATOM 700 C C . ILE A 1 88 ? 3.547 -9.919 -18.203 1.00 70.12 88 ILE A C 1
ATOM 702 O O . ILE A 1 88 ? 3.513 -9.273 -19.247 1.00 70.12 88 ILE A O 1
ATOM 706 N N . LEU A 1 89 ? 2.511 -10.647 -17.784 1.00 73.62 89 LEU A N 1
ATOM 707 C CA . LEU A 1 89 ? 1.244 -10.797 -18.498 1.00 73.62 89 LEU A CA 1
ATOM 708 C C . LEU A 1 89 ? 0.204 -9.771 -18.043 1.00 73.62 89 LEU A C 1
ATOM 710 O O . LEU A 1 89 ? -0.578 -9.294 -18.863 1.00 73.62 89 LEU A O 1
ATOM 714 N N . PHE A 1 90 ? 0.186 -9.440 -16.751 1.00 70.62 90 PHE A N 1
ATOM 715 C CA . PHE A 1 90 ? -0.856 -8.596 -16.155 1.00 70.62 90 PHE A CA 1
ATOM 716 C C . PHE A 1 90 ? -0.408 -7.169 -15.826 1.00 70.62 90 PHE A C 1
ATOM 718 O O . PHE A 1 90 ? -1.235 -6.353 -15.419 1.00 70.62 90 PHE A O 1
ATOM 725 N N . GLY A 1 91 ? 0.869 -6.845 -16.034 1.00 82.19 91 GLY A N 1
ATOM 726 C CA . GLY A 1 91 ? 1.415 -5.525 -15.746 1.00 82.19 91 GLY A CA 1
ATOM 727 C C . GLY A 1 91 ? 1.602 -5.289 -14.248 1.00 82.19 91 GLY A C 1
ATOM 728 O O . GLY A 1 91 ? 2.031 -6.179 -13.515 1.00 82.19 91 GLY A O 1
ATOM 729 N N . LEU A 1 92 ? 1.341 -4.060 -13.805 1.00 83.25 92 LEU A N 1
ATOM 730 C CA . LEU A 1 92 ? 1.498 -3.657 -12.410 1.00 83.25 92 LEU A CA 1
ATOM 731 C C . LEU A 1 92 ? 0.238 -3.983 -11.608 1.00 83.25 92 LEU A C 1
ATOM 733 O O . LEU A 1 92 ? -0.872 -3.654 -12.025 1.00 83.25 92 LEU A O 1
ATOM 737 N N . GLN A 1 93 ? 0.421 -4.608 -10.451 1.00 90.06 93 GLN A N 1
ATOM 738 C CA . GLN A 1 93 ? -0.648 -4.951 -9.524 1.00 90.06 93 GLN A CA 1
ATOM 739 C C . GLN A 1 93 ? -0.280 -4.514 -8.113 1.00 90.06 93 GLN A C 1
ATOM 741 O O . GLN A 1 93 ? 0.881 -4.570 -7.706 1.00 90.06 93 GLN A O 1
ATOM 746 N N . ILE A 1 94 ? -1.291 -4.080 -7.367 1.00 91.50 94 ILE A N 1
ATOM 747 C CA . ILE A 1 94 ? -1.166 -3.750 -5.954 1.00 91.50 94 ILE A CA 1
ATOM 748 C C . ILE A 1 94 ? -1.993 -4.768 -5.181 1.00 91.50 94 ILE A C 1
ATOM 750 O O . ILE A 1 94 ? -3.193 -4.912 -5.399 1.00 91.50 94 ILE A O 1
ATOM 754 N N . HIS A 1 95 ? -1.346 -5.480 -4.277 1.00 92.44 95 HIS A N 1
ATOM 755 C CA . HIS A 1 95 ? -1.974 -6.429 -3.380 1.00 92.44 95 HIS A CA 1
ATOM 756 C C . HIS A 1 95 ? -2.154 -5.776 -2.018 1.00 92.44 95 HIS A C 1
ATOM 758 O O . HIS A 1 95 ? -1.189 -5.296 -1.423 1.00 92.44 95 HIS A O 1
ATOM 764 N N . TRP A 1 96 ? -3.388 -5.790 -1.535 1.00 92.12 96 TRP A N 1
ATOM 765 C CA . TRP A 1 96 ? -3.750 -5.474 -0.161 1.00 92.12 96 TRP A CA 1
ATOM 766 C C . TRP A 1 96 ? -3.855 -6.776 0.613 1.00 92.12 96 TRP A C 1
ATOM 768 O O . TRP A 1 96 ? -4.531 -7.701 0.162 1.00 92.12 96 TRP A O 1
ATOM 778 N N . ILE A 1 97 ? -3.236 -6.835 1.784 1.00 91.56 97 ILE A N 1
ATOM 779 C CA . ILE A 1 97 ? -3.292 -7.981 2.682 1.00 91.56 97 ILE A CA 1
ATOM 780 C C . ILE A 1 97 ? -3.749 -7.476 4.048 1.00 91.56 97 ILE A C 1
ATOM 782 O O . ILE A 1 97 ? -2.992 -6.802 4.747 1.00 91.56 97 ILE A O 1
ATOM 786 N N . ASP A 1 98 ? -4.977 -7.819 4.429 1.00 88.12 98 ASP A N 1
ATOM 787 C CA . ASP A 1 98 ? -5.424 -7.681 5.815 1.00 88.12 98 ASP A CA 1
ATOM 788 C C . ASP A 1 98 ? -4.981 -8.932 6.575 1.00 88.12 98 ASP A C 1
ATOM 790 O O . ASP A 1 98 ? -5.481 -10.037 6.350 1.00 88.12 98 ASP A O 1
ATOM 794 N N . VAL A 1 99 ? -4.010 -8.760 7.471 1.00 80.75 99 VAL A N 1
ATOM 795 C CA . VAL A 1 99 ? -3.391 -9.870 8.207 1.00 80.75 99 VAL A CA 1
ATOM 796 C C . VAL A 1 99 ? -4.383 -10.512 9.184 1.00 80.75 99 VAL A C 1
ATOM 798 O O . VAL A 1 99 ? -4.302 -11.710 9.453 1.00 80.75 99 VAL A O 1
ATOM 801 N N . LYS A 1 100 ? -5.355 -9.745 9.693 1.00 82.94 100 LYS A N 1
ATOM 802 C CA . LYS A 1 100 ? -6.342 -10.220 10.669 1.00 82.94 100 LYS A CA 1
ATOM 803 C C . LYS A 1 100 ? -7.398 -11.106 10.014 1.00 82.94 100 LYS A C 1
ATOM 805 O O . LYS A 1 100 ? -7.797 -12.109 10.603 1.00 82.94 100 LYS A O 1
ATOM 810 N N . THR A 1 101 ? -7.862 -10.734 8.823 1.00 86.12 101 THR A N 1
ATOM 811 C CA . THR A 1 101 ? -8.865 -11.505 8.065 1.00 86.12 101 THR A CA 1
ATOM 812 C C . THR A 1 101 ? -8.238 -12.493 7.079 1.00 86.12 101 THR A C 1
ATOM 814 O O . THR A 1 101 ? -8.938 -13.359 6.554 1.00 86.12 101 THR A O 1
ATOM 817 N N . ASN A 1 102 ? -6.920 -12.406 6.864 1.00 84.31 102 ASN A N 1
ATOM 818 C CA . ASN A 1 102 ? -6.156 -13.159 5.867 1.00 84.31 102 ASN A CA 1
ATOM 819 C C . ASN A 1 102 ? -6.741 -13.023 4.448 1.00 84.31 102 ASN A C 1
ATOM 821 O O . ASN A 1 102 ? -6.705 -13.958 3.643 1.00 84.31 102 ASN A O 1
ATOM 825 N N . GLN A 1 103 ? -7.316 -11.856 4.155 1.00 88.56 103 GLN A N 1
ATOM 826 C CA . GLN A 1 103 ? -7.878 -11.535 2.853 1.00 88.56 103 GLN A CA 1
ATOM 827 C C . GLN A 1 103 ? -6.826 -10.830 1.999 1.00 88.56 103 GLN A C 1
ATOM 829 O O . GLN A 1 103 ? -6.218 -9.849 2.430 1.00 88.56 103 GLN A O 1
ATOM 834 N N . VAL A 1 104 ? -6.646 -11.327 0.773 1.00 91.19 104 VAL A N 1
ATOM 835 C CA . VAL A 1 104 ? -5.813 -10.686 -0.246 1.00 91.19 104 VAL A CA 1
ATOM 836 C C . VAL A 1 104 ? -6.708 -10.140 -1.351 1.00 91.19 104 VAL A C 1
ATOM 838 O O . VAL A 1 104 ? -7.354 -10.911 -2.062 1.00 91.19 104 VAL A O 1
ATOM 841 N N . SER A 1 105 ? -6.722 -8.820 -1.507 1.00 91.94 105 SER A N 1
ATOM 842 C CA . SER A 1 105 ? -7.413 -8.12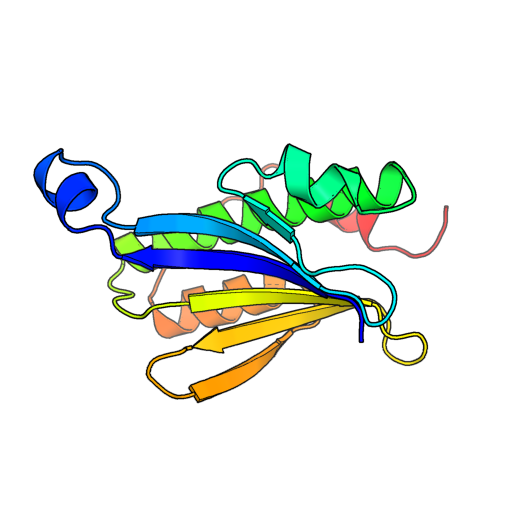1 -2.596 1.00 91.94 105 SER A CA 1
ATOM 843 C C . SER A 1 105 ? -6.387 -7.594 -3.597 1.00 91.94 105 SER A C 1
ATOM 845 O O . SER A 1 105 ? -5.277 -7.218 -3.220 1.00 91.94 105 SER A O 1
ATOM 847 N N . THR A 1 106 ? -6.730 -7.601 -4.887 1.00 92.50 106 THR A N 1
ATOM 848 C CA . THR A 1 106 ? -5.833 -7.142 -5.960 1.00 92.50 106 THR A CA 1
ATOM 849 C C . THR A 1 106 ? -6.431 -5.940 -6.669 1.00 92.50 106 THR A C 1
ATOM 851 O O . THR A 1 106 ? -7.550 -6.004 -7.174 1.00 92.50 106 THR A O 1
ATOM 854 N N . PHE A 1 107 ? -5.639 -4.879 -6.756 1.00 91.06 107 PHE A N 1
ATOM 855 C CA . PHE A 1 107 ? -5.989 -3.601 -7.352 1.00 91.06 107 PHE A CA 1
ATOM 856 C C . PHE A 1 107 ? -5.077 -3.296 -8.529 1.00 91.06 107 PHE A C 1
ATOM 858 O O . PHE A 1 107 ? -3.921 -3.722 -8.586 1.00 91.06 107 PHE A O 1
ATOM 865 N N . ARG A 1 108 ? -5.608 -2.525 -9.475 1.00 88.31 108 ARG A N 1
ATOM 866 C CA . ARG A 1 108 ? -4.875 -2.071 -10.661 1.00 88.31 108 ARG A CA 1
ATOM 867 C C . ARG A 1 108 ? -4.261 -0.685 -10.481 1.00 88.31 108 ARG A C 1
ATOM 869 O O . ARG A 1 108 ? -3.412 -0.306 -11.278 1.00 88.31 108 ARG A O 1
ATOM 876 N N . SER A 1 109 ? -4.699 0.079 -9.480 1.00 87.56 109 SER A N 1
ATOM 877 C CA . SER A 1 109 ? -4.212 1.435 -9.217 1.00 87.56 109 SER A CA 1
ATOM 878 C C . SER A 1 109 ? -4.490 1.878 -7.781 1.00 87.56 109 SER A C 1
ATOM 880 O O . SER A 1 109 ? -5.336 1.299 -7.098 1.00 87.56 109 SER A O 1
ATOM 882 N N . VAL A 1 110 ? -3.804 2.942 -7.350 1.00 88.00 110 VAL A N 1
ATOM 883 C CA . VAL A 1 110 ? -4.052 3.605 -6.058 1.00 88.00 110 VAL A CA 1
ATOM 884 C C . VAL A 1 110 ? -5.473 4.164 -5.984 1.00 88.00 110 VAL A C 1
ATOM 886 O O . VAL A 1 110 ? -6.137 3.982 -4.973 1.00 88.00 110 VAL A O 1
ATOM 889 N N . ALA A 1 111 ? -5.994 4.715 -7.084 1.00 88.94 111 ALA A N 1
ATOM 890 C CA . ALA A 1 111 ? -7.368 5.218 -7.150 1.00 88.94 111 ALA A CA 1
ATOM 891 C C . ALA A 1 111 ? -8.428 4.148 -6.817 1.00 88.94 111 ALA A C 1
ATOM 893 O O . ALA A 1 111 ? -9.430 4.449 -6.178 1.00 88.94 111 ALA A O 1
ATOM 894 N N . GLN A 1 112 ? -8.210 2.883 -7.204 1.00 90.81 112 GLN A N 1
ATOM 895 C CA . GLN A 1 112 ? -9.134 1.805 -6.826 1.00 90.81 112 GLN A CA 1
ATOM 896 C C . GLN A 1 112 ? -9.088 1.495 -5.325 1.00 90.81 112 GLN A C 1
ATOM 898 O O . GLN A 1 112 ? -10.114 1.148 -4.747 1.00 90.81 112 GLN A O 1
ATOM 903 N N . ILE A 1 113 ? -7.913 1.625 -4.702 1.00 90.38 113 ILE A N 1
ATOM 904 C CA . ILE A 1 113 ? -7.751 1.469 -3.252 1.00 90.38 113 ILE A CA 1
ATOM 905 C C . ILE A 1 113 ? -8.424 2.638 -2.529 1.00 90.38 113 ILE A C 1
ATOM 907 O O . ILE A 1 113 ? -9.143 2.414 -1.560 1.00 90.38 113 ILE A O 1
ATOM 911 N N . GLU A 1 114 ? -8.246 3.870 -3.017 1.00 90.75 114 GLU A N 1
ATOM 912 C CA . GLU A 1 114 ? -8.948 5.047 -2.496 1.00 90.75 114 GLU A CA 1
ATOM 913 C C . GLU A 1 114 ? -10.465 4.845 -2.540 1.00 90.75 114 GLU A C 1
ATOM 915 O O . GLU A 1 114 ? -11.126 5.025 -1.522 1.00 90.75 114 GLU A O 1
ATOM 920 N N . ASP A 1 115 ? -11.024 4.425 -3.678 1.00 90.31 115 ASP A N 1
ATOM 921 C CA . ASP A 1 115 ? -12.463 4.184 -3.801 1.00 90.31 115 ASP A CA 1
ATOM 922 C C . ASP A 1 115 ? -12.966 3.134 -2.797 1.00 90.31 115 ASP A C 1
ATOM 924 O O . ASP A 1 115 ? -14.017 3.335 -2.182 1.00 90.31 115 ASP A O 1
ATOM 928 N N . GLU A 1 116 ? -12.221 2.045 -2.587 1.00 90.06 116 GLU A N 1
ATOM 929 C CA . GLU A 1 116 ? -12.559 1.030 -1.581 1.00 90.06 116 GLU A CA 1
ATOM 930 C C . GLU A 1 116 ? -12.525 1.600 -0.156 1.00 90.06 116 GLU A C 1
ATOM 932 O O . GLU A 1 116 ? -13.454 1.376 0.629 1.00 90.06 116 GLU A O 1
ATOM 937 N N . LEU A 1 117 ? -11.490 2.374 0.176 1.00 88.38 117 LEU A N 1
ATOM 938 C CA . LEU A 1 117 ? -11.331 2.991 1.491 1.00 88.38 117 LEU A CA 1
ATOM 939 C C . LEU A 1 117 ? -12.400 4.054 1.766 1.00 88.38 117 LEU A C 1
ATOM 941 O O . LEU A 1 117 ? -12.976 4.074 2.853 1.00 88.38 117 LEU A O 1
ATOM 945 N N . VAL A 1 118 ? -12.712 4.907 0.787 1.00 88.12 118 VAL A N 1
ATOM 946 C CA . VAL A 1 118 ? -13.783 5.915 0.869 1.00 88.12 118 VAL A CA 1
ATOM 947 C C . VAL A 1 118 ? -15.124 5.237 1.118 1.00 88.12 118 VAL A C 1
ATOM 949 O O . VAL A 1 118 ? -15.875 5.660 1.996 1.00 88.12 118 VAL A O 1
ATOM 952 N N . GLN A 1 119 ? -15.426 4.163 0.385 1.00 88.12 119 GLN A N 1
ATOM 953 C CA . GLN A 1 119 ? -16.681 3.429 0.553 1.00 88.12 119 GLN A CA 1
ATOM 954 C C . GLN A 1 119 ? -16.770 2.733 1.916 1.00 88.12 119 GLN A C 1
ATOM 956 O O . GLN A 1 119 ? -17.837 2.732 2.530 1.00 88.12 119 GLN A O 1
ATOM 961 N N . SER A 1 120 ? -15.663 2.163 2.396 1.00 88.19 120 SER A N 1
ATOM 962 C CA . SER A 1 120 ? -15.643 1.343 3.613 1.00 88.19 120 SER A CA 1
ATOM 963 C C . SER A 1 120 ? -15.529 2.165 4.900 1.00 88.19 120 SER A C 1
ATOM 965 O O . SER A 1 120 ? -16.137 1.808 5.908 1.00 88.19 120 SER A O 1
ATOM 967 N N . TYR A 1 121 ? -14.780 3.271 4.867 1.00 84.44 121 TYR A N 1
ATOM 968 C CA . TYR A 1 121 ? -14.405 4.062 6.047 1.00 84.44 121 TYR A CA 1
ATOM 969 C C . TYR A 1 121 ? -14.864 5.523 5.987 1.00 84.44 121 TYR A C 1
ATOM 971 O O . TYR A 1 121 ? -14.567 6.283 6.901 1.00 84.44 121 TYR A O 1
ATOM 979 N N . GLN A 1 122 ? -15.593 5.929 4.941 1.00 79.19 122 GLN A N 1
ATOM 980 C CA . GLN A 1 122 ? -16.099 7.300 4.769 1.00 79.19 122 GLN A CA 1
ATOM 981 C C . GLN A 1 122 ? -14.998 8.375 4.828 1.00 79.19 122 GLN A C 1
ATOM 983 O O . GLN A 1 122 ? -15.249 9.505 5.249 1.00 79.19 122 GLN A O 1
ATOM 988 N N . ILE A 1 123 ? -13.777 8.035 4.394 1.00 78.62 123 ILE A N 1
ATOM 989 C CA . ILE A 1 123 ? -12.682 9.004 4.298 1.00 78.62 123 ILE A CA 1
ATOM 990 C C . ILE A 1 123 ? -13.021 10.076 3.256 1.00 78.62 123 ILE A C 1
ATOM 992 O O . ILE A 1 123 ? -13.615 9.795 2.211 1.00 78.62 123 ILE A O 1
ATOM 996 N N . ASN A 1 124 ? -12.629 11.322 3.525 1.00 73.50 124 ASN A N 1
ATOM 997 C CA . ASN A 1 124 ? -12.672 12.358 2.501 1.00 73.50 124 ASN A CA 1
ATOM 998 C C . ASN A 1 124 ? -11.658 11.995 1.417 1.00 73.50 124 ASN A C 1
ATOM 1000 O O . ASN A 1 124 ? -10.500 11.726 1.736 1.00 73.50 124 ASN A O 1
ATOM 1004 N N . ARG A 1 125 ? -12.087 12.008 0.150 1.00 68.44 125 ARG A N 1
ATOM 1005 C CA . ARG A 1 125 ? -11.165 11.849 -0.980 1.00 68.44 125 ARG A CA 1
ATOM 1006 C C . ARG A 1 125 ? -10.027 12.844 -0.847 1.00 68.44 125 ARG A C 1
ATOM 1008 O O . ARG A 1 125 ? -10.276 14.014 -0.526 1.00 68.44 125 ARG A O 1
ATOM 1015 N N . LEU A 1 126 ? -8.808 12.389 -1.117 1.00 62.41 126 LEU A N 1
ATOM 1016 C CA . LEU A 1 126 ? -7.681 13.303 -1.188 1.00 62.41 126 LEU A CA 1
ATOM 1017 C C . LEU A 1 126 ? -8.026 14.327 -2.267 1.00 62.41 126 LEU A C 1
ATOM 1019 O O . LEU A 1 126 ? -8.352 13.971 -3.402 1.00 62.41 126 LEU A O 1
ATOM 1023 N N . GLN A 1 127 ? -8.045 15.614 -1.905 1.00 50.94 127 GLN A N 1
ATOM 1024 C CA . GLN A 1 127 ? -8.147 16.669 -2.904 1.00 50.94 127 GLN A CA 1
ATOM 1025 C C . GLN A 1 127 ? -6.853 16.615 -3.704 1.00 50.94 127 GLN A C 1
ATOM 1027 O O . GLN A 1 127 ? -5.866 17.247 -3.338 1.00 50.94 127 GLN A O 1
ATOM 1032 N N . GLN A 1 128 ? -6.855 15.809 -4.766 1.00 48.12 128 GLN A N 1
ATOM 1033 C CA . GLN A 1 128 ? -5.782 15.755 -5.738 1.00 48.12 128 GLN A CA 1
ATOM 1034 C C . GLN A 1 128 ? -5.498 17.193 -6.160 1.00 48.12 128 GLN A C 1
ATOM 1036 O O . GLN A 1 128 ? -6.330 17.842 -6.802 1.00 48.12 128 GLN A O 1
ATOM 1041 N N . ALA A 1 129 ? -4.329 17.703 -5.777 1.00 39.88 129 ALA A N 1
ATOM 1042 C CA . ALA A 1 129 ? -3.744 18.831 -6.464 1.00 39.88 129 ALA A CA 1
ATOM 1043 C C . ALA A 1 129 ? -3.617 18.400 -7.935 1.00 39.88 129 ALA A C 1
ATOM 1045 O O . ALA A 1 129 ? -2.757 17.606 -8.283 1.00 39.88 129 ALA A O 1
ATOM 1046 N N . ASN A 1 130 ? -4.567 18.866 -8.748 1.00 39.78 130 ASN A N 1
ATOM 1047 C CA . ASN A 1 130 ? -4.714 18.656 -10.184 1.00 39.78 130 ASN A CA 1
ATOM 1048 C C . ASN A 1 130 ? -4.683 17.198 -10.682 1.00 39.78 130 ASN A C 1
ATOM 1050 O O . ASN A 1 130 ? -3.644 16.633 -11.001 1.00 39.78 130 ASN A O 1
ATOM 1054 N N . GLN A 1 131 ? -5.879 16.684 -10.976 1.00 44.03 131 GLN A N 1
ATOM 1055 C CA . GLN A 1 131 ? -6.162 15.527 -11.843 1.00 44.03 131 GLN A CA 1
ATOM 1056 C C . GLN A 1 131 ? -5.420 15.502 -13.203 1.00 44.03 131 GLN A C 1
ATOM 1058 O O . GLN A 1 131 ? -5.480 14.493 -13.903 1.00 44.03 131 GLN A O 1
ATOM 1063 N N . ASN A 1 132 ? -4.719 16.573 -13.589 1.00 44.78 132 ASN A N 1
ATOM 1064 C CA . ASN A 1 132 ? -3.941 16.636 -14.825 1.00 44.78 132 ASN A CA 1
ATOM 1065 C C . ASN A 1 132 ? -2.580 15.922 -14.727 1.00 44.78 132 ASN A C 1
ATOM 1067 O O . ASN A 1 132 ? -2.152 15.352 -15.725 1.00 44.78 132 ASN A O 1
ATOM 1071 N N . ASP A 1 133 ? -1.939 15.866 -13.553 1.00 43.09 133 ASP A N 1
ATOM 1072 C CA . ASP A 1 133 ? -0.561 15.343 -13.456 1.00 43.09 133 ASP A CA 1
ATOM 1073 C C . ASP A 1 133 ? -0.515 13.803 -13.377 1.00 43.09 133 ASP A C 1
ATOM 1075 O O . ASP A 1 133 ? 0.403 13.161 -13.888 1.00 43.09 133 ASP A O 1
ATOM 1079 N N . VAL A 1 134 ? -1.544 13.166 -12.806 1.00 45.16 134 VAL A N 1
ATOM 1080 C CA . VAL A 1 134 ? -1.614 11.693 -12.705 1.00 45.16 134 VAL A CA 1
ATOM 1081 C C . VAL A 1 134 ? -2.029 11.056 -14.037 1.00 45.16 134 VAL A C 1
ATOM 1083 O O . VAL A 1 134 ? -1.563 9.961 -14.375 1.00 45.16 134 VAL A O 1
ATOM 1086 N N . HIS A 1 135 ? -2.850 11.749 -14.834 1.00 40.50 135 HIS A N 1
ATOM 1087 C CA . HIS A 1 135 ? -3.306 11.236 -16.124 1.00 40.50 135 HIS A CA 1
ATOM 1088 C C . HIS A 1 135 ? -2.184 11.192 -17.174 1.00 40.50 135 HIS A C 1
ATOM 1090 O O . HIS A 1 135 ? -2.181 10.281 -18.002 1.00 40.50 135 HIS A O 1
ATOM 1096 N N . GLU A 1 136 ? -1.194 12.090 -17.103 1.00 41.69 136 GLU A N 1
ATOM 1097 C CA . GLU A 1 136 ? -0.009 12.033 -17.973 1.00 41.69 136 GLU A CA 1
ATOM 1098 C C . GLU A 1 136 ? 0.907 10.839 -17.650 1.00 41.69 136 GLU A C 1
ATOM 1100 O O . GLU A 1 136 ? 1.521 10.282 -18.556 1.00 41.69 136 GLU A O 1
ATOM 1105 N N . SER A 1 137 ? 0.938 10.356 -16.401 1.00 43.97 137 SER A N 1
ATOM 1106 C CA . SER A 1 137 ? 1.766 9.196 -16.013 1.00 43.97 137 SER A CA 1
ATOM 1107 C C . SER A 1 137 ? 1.145 7.819 -16.314 1.00 43.97 137 SER A C 1
ATOM 1109 O O . SER A 1 137 ? 1.810 6.793 -16.170 1.00 43.97 137 SER A O 1
ATOM 1111 N N . THR A 1 138 ? -0.126 7.770 -16.732 1.00 41.28 138 THR A N 1
ATOM 1112 C CA . THR A 1 138 ? -0.883 6.520 -16.958 1.00 41.28 138 THR A CA 1
ATOM 1113 C C . THR A 1 138 ? -1.288 6.280 -18.414 1.00 41.28 138 THR A C 1
ATOM 1115 O O . THR A 1 138 ? -1.870 5.237 -18.723 1.00 41.28 138 THR A O 1
ATOM 1118 N N . ILE A 1 139 ? -0.937 7.181 -19.335 1.00 39.12 139 ILE A N 1
ATOM 1119 C CA . ILE A 1 139 ? -1.034 6.918 -20.775 1.00 39.12 139 ILE A CA 1
ATOM 1120 C C . ILE A 1 139 ? 0.255 6.203 -21.215 1.00 39.12 139 ILE A C 1
ATOM 1122 O O . ILE A 1 139 ? 1.334 6.784 -21.111 1.00 39.12 139 ILE A O 1
ATOM 1126 N N . PRO A 1 140 ? 0.198 4.962 -21.735 1.00 38.25 140 PRO A N 1
ATOM 1127 C CA . PRO A 1 140 ? 1.365 4.343 -22.344 1.00 38.25 140 PRO A CA 1
ATOM 1128 C C . PRO A 1 140 ? 1.670 5.075 -23.654 1.00 38.25 140 PRO A C 1
ATOM 1130 O O . PRO A 1 140 ? 0.938 4.936 -24.636 1.00 38.25 140 PRO A O 1
ATOM 1133 N N . GLY A 1 141 ? 2.730 5.883 -23.655 1.00 42.75 141 GLY A N 1
ATOM 1134 C CA . GLY A 1 141 ? 3.085 6.688 -24.818 1.00 42.75 141 GLY A CA 1
ATOM 1135 C C . GLY A 1 141 ? 4.144 7.762 -24.591 1.00 42.75 141 GLY A C 1
ATOM 1136 O O . GLY A 1 141 ? 3.980 8.840 -25.149 1.00 42.75 141 GLY A O 1
ATOM 1137 N N . LEU A 1 142 ? 5.200 7.469 -23.825 1.00 35.03 142 LEU A N 1
ATOM 1138 C CA . LEU A 1 142 ? 6.546 8.049 -23.945 1.00 35.03 142 LEU A CA 1
ATOM 1139 C C . LEU A 1 142 ? 7.571 6.968 -23.582 1.00 35.03 142 LEU A C 1
ATOM 1141 O O . LEU A 1 142 ? 7.293 6.206 -22.628 1.00 35.03 142 LEU A O 1
#

Sequence (142 aa):
MSSIGFRYVFNAESASQGKTKFDIIYFAQSKLLRPIQSMNMNDVLSAVHGDDLKAFIQAMFYELQELMALAFESGLESEIQFAFERDILFGLQIHWIDVKTNQVSTFRSVAQIEDELVQSYQINRLQQANQNDVHESTIPGL

Radius of gyration: 15.51 Å; chains: 1; bounding box: 35×34×49 Å

Foldseek 3Di:
DKKKWKKWDAAPVCVVVVHDRTQIKIWIDDPVDDIDIDSDVVVHLVPDPDPVVSVVVVVQRVLLVVLVVLLVVLPDDFIKMWIWDADPVLGIWIWIAGPVVRDIDIDPGPVVVSVVSCVPRVGDRDPPPDPVPVVVVPDPDD

Organism: NCBI:txid1183413

pLDDT: mean 79.5, std 15.66, range [35.03, 94.75]

Secondary structure (DSSP, 8-state):
--EEEEEEEE-HHHHHTTS-SEEEEEEEE-SSS--EEESSHHHHHTTS--HHHHHHHHHHHHHHHHHHHHHHHTT--S-EEEEEEEETTTEEEEEEEETTTTEEEEESSHHHHHHHHHHHH-PPPP--S-HHHHHHTTSS--